Protein AF-A0A6C0BW76-F1 (afdb_monomer_lite)

Secondary structure (DSSP, 8-state):
-B-TTS-PBP-PPP-TTS-S-GGGTT-THHHHHHHHHHHHTTSS-HHHHHHHHHHHHHHHTT--TTHHHHSHHHHHHHHHHHHS---S-S-S-S-HHHHHHHHTTHHHHHHHHHHT----S-GGGTTTTS----HHHHHHHHHHHHHHHS--

Foldseek 3Di:
DQDPVDRDDQWAPFDPVQPAPRVCRGPPVVVLLVVLLVLQVVDPDCVLNVLSVVLSVVQRVVDDPVCCVVSVVSSVVSVCSRPDDDDPPDDPDPCVPVVVVVVVCVVVVVVVVVVPDDDDPCVVVCVVVDDDDPPVNVVVVVVVVVVVVVPD

Sequence (152 aa):
MLSKRKKEGCFCERRSFAPVLDKYQMDIIWMVWELLLLECKKDEKHIKSEIMNSLLSIFCIKYTSGLKKKRRYLLYFGITLLTETVDLNVDILNDKDAIHKIIGKIDVVYKDVKKNEISPATDYLFDGRTAPKSNLDKTIERLDALNKMSGE

Structure (mmCIF, N/CA/C/O backbone):
data_AF-A0A6C0BW76-F1
#
_entry.id   AF-A0A6C0BW76-F1
#
loop_
_atom_site.group_PDB
_atom_site.id
_atom_site.type_symbol
_atom_site.label_atom_id
_atom_site.label_alt_id
_atom_site.label_comp_id
_atom_site.label_asym_id
_atom_site.label_entity_id
_atom_site.label_seq_id
_atom_site.pdbx_PDB_ins_code
_atom_site.Cartn_x
_atom_site.Cartn_y
_atom_site.Cartn_z
_atom_site.occupancy
_atom_site.B_iso_or_equiv
_atom_site.auth_seq_id
_atom_site.auth_comp_id
_atom_site.auth_asym_id
_atom_site.auth_atom_id
_atom_site.pdbx_PDB_model_num
ATOM 1 N N . MET A 1 1 ? 17.308 -7.483 -9.539 1.00 46.56 1 MET A N 1
ATOM 2 C CA . MET A 1 1 ? 17.979 -8.750 -9.897 1.00 46.56 1 MET A CA 1
ATOM 3 C C . MET A 1 1 ? 19.419 -8.402 -10.235 1.00 46.56 1 MET A C 1
ATOM 5 O O . MET A 1 1 ? 19.619 -7.347 -10.818 1.00 46.56 1 MET A O 1
ATOM 9 N N . LEU A 1 2 ? 20.403 -9.202 -9.822 1.00 40.81 2 LEU A N 1
ATOM 10 C CA . LEU A 1 2 ? 21.796 -9.024 -10.248 1.00 40.81 2 LEU A CA 1
ATOM 11 C C . LEU A 1 2 ? 21.975 -9.737 -11.589 1.00 40.81 2 LEU A C 1
ATOM 13 O O . LEU A 1 2 ? 21.645 -10.921 -11.700 1.00 40.81 2 LEU A O 1
ATOM 17 N N . SER A 1 3 ? 22.480 -9.034 -12.598 1.00 49.66 3 SER A N 1
ATOM 18 C CA . SER A 1 3 ? 22.890 -9.662 -13.851 1.00 49.66 3 SER A CA 1
ATOM 19 C C . SER A 1 3 ? 24.070 -10.587 -13.560 1.00 49.66 3 SER A C 1
ATOM 21 O O . SER A 1 3 ? 25.145 -10.140 -13.186 1.00 49.66 3 SER A O 1
ATOM 23 N N . LYS A 1 4 ? 23.900 -11.902 -13.729 1.00 53.41 4 LYS A N 1
ATOM 24 C CA . LYS A 1 4 ? 24.956 -12.892 -13.429 1.00 53.41 4 LYS A CA 1
ATOM 25 C C . LYS A 1 4 ? 26.251 -12.694 -14.239 1.00 53.41 4 LYS A C 1
ATOM 27 O O . LYS A 1 4 ? 27.268 -13.269 -13.879 1.00 53.41 4 LYS A O 1
ATOM 32 N N . ARG A 1 5 ? 26.216 -11.901 -15.320 1.00 57.00 5 ARG A N 1
ATOM 33 C CA . ARG A 1 5 ? 27.354 -11.674 -16.231 1.00 57.00 5 ARG A CA 1
ATOM 34 C C . ARG A 1 5 ? 28.172 -10.415 -15.928 1.00 57.00 5 ARG A C 1
ATOM 36 O O . ARG A 1 5 ? 29.338 -10.365 -16.287 1.00 57.00 5 ARG A O 1
ATOM 43 N N . LYS A 1 6 ? 27.588 -9.418 -15.261 1.00 56.09 6 LYS A N 1
ATOM 44 C CA . LYS A 1 6 ? 28.263 -8.191 -14.821 1.00 56.09 6 LYS A CA 1
ATOM 45 C C . LYS A 1 6 ? 27.702 -7.865 -13.449 1.00 56.09 6 LYS A C 1
ATOM 47 O O . LYS A 1 6 ? 26.490 -7.725 -13.332 1.00 56.09 6 LYS A O 1
ATOM 52 N N . LYS A 1 7 ? 28.547 -7.782 -12.417 1.00 56.03 7 LYS A N 1
ATOM 53 C CA . LYS A 1 7 ? 28.171 -7.487 -11.016 1.00 56.03 7 LYS A CA 1
ATOM 54 C C . LYS A 1 7 ? 27.616 -6.057 -10.824 1.00 56.03 7 LYS A C 1
ATOM 56 O O . LYS A 1 7 ? 27.829 -5.436 -9.792 1.00 56.03 7 LYS A O 1
ATOM 61 N N . GLU A 1 8 ? 26.926 -5.524 -11.819 1.00 64.62 8 GLU A N 1
ATOM 62 C CA . GLU A 1 8 ? 26.315 -4.209 -11.828 1.00 64.62 8 GLU A CA 1
ATOM 63 C C . GLU A 1 8 ? 24.866 -4.328 -11.342 1.00 64.62 8 GLU A C 1
ATOM 65 O O . GLU A 1 8 ? 24.138 -5.278 -11.666 1.00 64.62 8 GLU A O 1
ATOM 70 N N . GLY A 1 9 ? 24.452 -3.371 -10.512 1.00 66.31 9 GLY A N 1
ATOM 71 C CA . GLY A 1 9 ? 23.060 -3.242 -10.108 1.00 66.31 9 GLY A CA 1
ATOM 72 C C . GLY A 1 9 ? 22.211 -2.865 -11.319 1.00 66.31 9 GLY A C 1
ATOM 73 O O . GLY A 1 9 ? 22.529 -1.919 -12.030 1.00 66.31 9 GLY A O 1
ATOM 74 N N . CYS A 1 10 ? 21.138 -3.612 -11.568 1.00 74.81 10 CYS A N 1
ATOM 75 C CA . CYS A 1 10 ? 20.168 -3.247 -12.592 1.00 74.81 10 CYS A CA 1
ATOM 76 C C . CYS A 1 10 ? 19.144 -2.285 -11.973 1.00 74.81 10 CYS A C 1
ATOM 78 O O . CYS A 1 10 ? 18.426 -2.654 -11.036 1.00 74.81 10 CYS A O 1
ATOM 80 N N . PHE A 1 11 ? 19.125 -1.060 -12.491 1.00 84.38 11 PHE A N 1
ATOM 81 C CA . PHE A 1 11 ? 18.262 0.039 -12.073 1.00 84.38 11 PHE A CA 1
ATOM 82 C C . PHE A 1 11 ? 17.429 0.505 -13.269 1.00 84.38 11 PHE A C 1
ATOM 84 O O . PHE A 1 11 ? 17.883 0.408 -14.409 1.00 84.38 11 PHE A O 1
ATOM 91 N N . CYS A 1 12 ? 16.216 0.986 -13.018 1.00 86.81 12 CYS A N 1
ATOM 92 C CA . CYS A 1 12 ? 15.404 1.664 -14.026 1.00 86.81 12 CYS A CA 1
ATOM 93 C C . CYS A 1 12 ? 15.541 3.188 -13.901 1.00 86.81 12 CYS A C 1
ATOM 95 O O . CYS A 1 12 ? 16.141 3.696 -12.951 1.00 86.81 12 CYS A O 1
ATOM 97 N N . GLU A 1 13 ? 14.953 3.918 -14.849 1.00 90.19 13 GLU A N 1
ATOM 98 C CA . GLU A 1 13 ? 14.753 5.360 -14.715 1.00 90.19 13 GLU A CA 1
ATOM 99 C C . GLU A 1 13 ? 13.935 5.680 -13.453 1.00 90.19 13 GLU A C 1
ATOM 101 O O . GLU A 1 13 ? 13.141 4.862 -12.973 1.00 90.19 13 GLU A O 1
ATOM 106 N N . ARG A 1 14 ? 14.157 6.870 -12.890 1.00 92.00 14 ARG A N 1
ATOM 107 C CA . ARG A 1 14 ? 13.476 7.327 -11.681 1.00 92.00 14 ARG A CA 1
ATOM 108 C C . ARG A 1 14 ? 11.967 7.406 -11.916 1.00 92.00 14 ARG A C 1
ATOM 110 O O . ARG A 1 14 ? 11.502 8.112 -12.804 1.00 92.00 14 ARG A O 1
ATOM 117 N N . ARG A 1 15 ? 11.196 6.726 -11.068 1.00 90.62 15 ARG A N 1
ATOM 118 C CA . ARG A 1 15 ? 9.729 6.744 -11.107 1.00 90.62 15 ARG A CA 1
ATOM 119 C C . ARG A 1 15 ? 9.172 7.605 -9.972 1.00 90.62 15 ARG A C 1
ATOM 121 O O . ARG A 1 15 ? 9.135 7.169 -8.825 1.00 90.62 15 ARG A O 1
ATOM 128 N N . SER A 1 16 ? 8.734 8.821 -10.299 1.00 90.25 16 SER A N 1
ATOM 129 C CA . SER A 1 16 ? 8.226 9.810 -9.331 1.00 90.25 16 SER A CA 1
ATOM 130 C C . SER A 1 16 ? 6.883 9.438 -8.698 1.00 90.25 16 SER A C 1
ATOM 132 O O . SER A 1 16 ? 6.561 9.933 -7.624 1.00 90.25 16 SER A O 1
ATOM 134 N N . PHE A 1 17 ? 6.110 8.546 -9.326 1.00 91.25 17 PHE A N 1
ATOM 135 C CA . PHE A 1 17 ? 4.819 8.107 -8.791 1.00 91.25 17 PHE A CA 1
ATOM 136 C C . PHE A 1 17 ? 4.949 7.243 -7.526 1.00 91.25 17 PHE A C 1
ATOM 138 O O . PHE A 1 17 ? 3.969 7.075 -6.807 1.00 91.25 17 PHE A O 1
ATOM 145 N N . ALA A 1 18 ? 6.122 6.657 -7.258 1.00 91.19 18 ALA A N 1
ATOM 146 C CA . ALA A 1 18 ? 6.340 5.811 -6.093 1.00 91.19 18 ALA A CA 1
ATOM 147 C C . ALA A 1 18 ? 6.662 6.682 -4.859 1.00 91.19 18 ALA A C 1
ATOM 149 O O . ALA A 1 18 ? 7.736 7.291 -4.826 1.00 91.19 18 ALA A O 1
ATOM 150 N N . PRO A 1 19 ? 5.805 6.715 -3.815 1.00 90.69 19 PRO A N 1
ATOM 151 C CA . PRO A 1 19 ? 6.026 7.515 -2.608 1.00 90.69 19 PRO A CA 1
ATOM 152 C C . PRO A 1 19 ? 7.055 6.848 -1.679 1.00 90.69 19 PRO A C 1
ATOM 154 O O . PRO A 1 19 ? 6.754 6.397 -0.574 1.00 90.69 19 PRO A O 1
ATOM 157 N N . VAL A 1 20 ? 8.291 6.725 -2.155 1.00 93.38 20 VAL A N 1
ATOM 158 C CA . VAL A 1 20 ? 9.423 6.124 -1.442 1.00 93.38 20 VAL A CA 1
ATOM 159 C C . VAL A 1 20 ? 10.623 7.062 -1.478 1.00 93.38 20 VAL A C 1
ATOM 161 O O . VAL A 1 20 ? 10.703 7.954 -2.321 1.00 93.38 20 VAL A O 1
ATOM 164 N N . LEU A 1 21 ? 11.589 6.826 -0.585 1.00 91.88 21 LEU A N 1
ATOM 165 C CA . LEU A 1 21 ? 12.857 7.557 -0.591 1.00 91.88 21 LEU A CA 1
ATOM 166 C C . LEU A 1 21 ? 13.533 7.472 -1.965 1.00 91.88 21 LEU A C 1
ATOM 168 O O . LEU A 1 21 ? 13.598 6.393 -2.555 1.00 91.88 21 LEU A O 1
ATOM 172 N N . ASP A 1 22 ? 14.124 8.576 -2.408 1.00 90.81 22 ASP A N 1
ATOM 173 C CA . ASP A 1 22 ? 14.795 8.749 -3.702 1.00 90.81 22 ASP A CA 1
ATOM 174 C C . ASP A 1 22 ? 15.709 7.596 -4.116 1.00 90.81 22 ASP A C 1
ATOM 176 O O . ASP A 1 22 ? 15.642 7.111 -5.245 1.00 90.81 22 ASP A O 1
ATOM 180 N N . LYS A 1 23 ? 16.513 7.089 -3.175 1.00 90.75 23 LYS A N 1
ATOM 181 C CA . LYS A 1 23 ? 17.428 5.957 -3.402 1.00 90.75 23 LYS A CA 1
ATOM 182 C C . LYS A 1 23 ? 16.734 4.667 -3.851 1.00 90.75 23 LYS A C 1
ATOM 184 O O . LYS A 1 23 ? 17.396 3.761 -4.346 1.00 90.75 23 LYS A O 1
ATOM 189 N N . TYR A 1 24 ? 15.426 4.554 -3.638 1.00 92.56 24 TYR A N 1
ATOM 190 C CA . TYR A 1 24 ? 14.629 3.392 -4.005 1.00 92.56 24 TYR A CA 1
ATOM 191 C C . TYR A 1 24 ? 13.785 3.608 -5.257 1.00 92.56 24 TYR A C 1
ATOM 193 O O . TYR A 1 24 ? 13.293 2.618 -5.785 1.00 92.56 24 TYR A O 1
ATOM 201 N N . GLN A 1 25 ? 13.634 4.833 -5.770 1.00 92.81 25 GLN A N 1
ATOM 202 C CA . GLN A 1 25 ? 12.772 5.145 -6.927 1.00 92.81 25 GLN A CA 1
ATOM 203 C C . GLN A 1 25 ? 13.278 4.567 -8.262 1.00 92.81 25 GLN A C 1
ATOM 205 O O . GLN A 1 25 ? 12.565 4.609 -9.260 1.00 92.81 25 GLN A O 1
ATOM 210 N N . MET A 1 26 ? 14.495 4.019 -8.280 1.00 91.88 26 MET A N 1
ATOM 211 C CA . MET A 1 26 ? 15.120 3.378 -9.445 1.00 91.88 26 MET A CA 1
ATOM 212 C C . MET A 1 26 ? 15.085 1.838 -9.377 1.00 91.88 26 MET A C 1
ATOM 214 O O . MET A 1 26 ? 15.721 1.155 -10.181 1.00 91.88 26 MET A O 1
ATOM 218 N N . ASP A 1 27 ? 14.370 1.252 -8.408 1.00 91.44 27 ASP A N 1
ATOM 219 C CA . ASP A 1 27 ? 14.166 -0.198 -8.356 1.00 91.44 27 ASP A CA 1
ATOM 220 C C . ASP A 1 27 ? 13.271 -0.660 -9.529 1.00 91.44 27 ASP A C 1
ATOM 222 O O . ASP A 1 27 ? 12.145 -0.203 -9.686 1.00 91.44 27 ASP A O 1
ATOM 226 N N . ILE A 1 28 ? 13.710 -1.680 -10.278 1.00 91.56 28 ILE A N 1
ATOM 227 C CA . ILE A 1 28 ? 12.986 -2.295 -11.421 1.00 91.56 28 ILE A CA 1
ATOM 228 C C . ILE A 1 28 ? 11.513 -2.623 -11.135 1.00 91.56 28 ILE A C 1
ATOM 230 O O . ILE A 1 28 ? 10.692 -2.657 -12.047 1.00 91.56 28 ILE A O 1
ATOM 234 N N . ILE A 1 29 ? 11.170 -2.893 -9.873 1.00 92.94 29 ILE A N 1
ATOM 235 C CA . ILE A 1 29 ? 9.804 -3.234 -9.470 1.00 92.94 29 ILE A CA 1
ATOM 236 C C . ILE A 1 29 ? 8.795 -2.146 -9.844 1.00 92.94 29 ILE A C 1
ATOM 238 O O . ILE A 1 29 ? 7.631 -2.455 -10.078 1.00 92.94 29 ILE A O 1
ATOM 242 N N . TRP A 1 30 ? 9.241 -0.894 -9.957 1.00 94.38 30 TRP A N 1
ATOM 243 C CA . TRP A 1 30 ? 8.384 0.212 -10.359 1.00 94.38 30 TRP A CA 1
ATOM 244 C C . TRP A 1 30 ? 7.956 0.133 -11.821 1.00 94.38 30 TRP A C 1
ATOM 246 O O . TRP A 1 30 ? 6.873 0.601 -12.131 1.00 94.38 30 TRP A O 1
ATOM 256 N N . MET A 1 31 ? 8.720 -0.524 -12.702 1.00 93.56 31 MET A N 1
ATOM 257 C CA . MET A 1 31 ? 8.242 -0.800 -14.065 1.00 93.56 31 MET A CA 1
ATOM 258 C C . MET A 1 31 ? 7.045 -1.754 -14.048 1.00 93.56 31 MET A C 1
ATOM 260 O O . MET A 1 31 ? 6.089 -1.563 -14.787 1.00 93.56 31 MET A O 1
ATOM 264 N N . VAL A 1 32 ? 7.065 -2.754 -13.161 1.00 94.06 32 VAL A N 1
ATOM 265 C CA . VAL A 1 32 ? 5.928 -3.671 -12.992 1.00 94.06 32 VAL A CA 1
ATOM 266 C C . VAL A 1 32 ? 4.716 -2.913 -12.453 1.00 94.06 32 VAL A C 1
ATOM 268 O O . VAL A 1 32 ? 3.623 -3.055 -12.987 1.00 94.06 32 VAL A O 1
ATOM 271 N N . TRP A 1 33 ? 4.910 -2.071 -11.435 1.00 95.44 33 TRP A N 1
ATOM 272 C CA . TRP A 1 33 ? 3.833 -1.239 -10.891 1.00 95.44 33 TRP A CA 1
ATOM 273 C C . TRP A 1 33 ? 3.267 -0.253 -11.908 1.00 95.44 33 TRP A C 1
ATOM 275 O O . TRP A 1 33 ? 2.056 -0.083 -11.968 1.00 95.44 33 TRP A O 1
ATOM 285 N N . GLU A 1 34 ? 4.112 0.371 -12.723 1.00 94.31 34 GLU A N 1
ATOM 286 C CA . GLU A 1 34 ? 3.657 1.276 -13.774 1.00 94.31 34 GLU A CA 1
ATOM 287 C C . GLU A 1 34 ? 2.759 0.558 -14.783 1.00 94.31 34 GLU A C 1
ATOM 289 O O . GLU A 1 34 ? 1.699 1.078 -15.119 1.00 94.31 34 GLU A O 1
ATOM 294 N N . LEU A 1 35 ? 3.137 -0.651 -15.212 1.00 94.06 35 LEU A N 1
ATOM 295 C CA . LEU A 1 35 ? 2.304 -1.462 -16.101 1.00 94.06 35 LEU A CA 1
ATOM 296 C C . LEU A 1 35 ? 0.943 -1.779 -15.469 1.00 94.06 35 LEU A C 1
ATOM 298 O O . LEU A 1 35 ? -0.079 -1.613 -16.127 1.00 94.06 35 LEU A O 1
ATOM 302 N N . LEU A 1 36 ? 0.916 -2.171 -14.190 1.00 94.06 36 LEU A N 1
ATOM 303 C CA . LEU A 1 36 ? -0.336 -2.439 -13.472 1.00 94.06 36 LEU A CA 1
ATOM 304 C C . LEU A 1 36 ? -1.227 -1.190 -13.393 1.00 94.06 36 LEU A C 1
ATOM 306 O O . LEU A 1 36 ? -2.427 -1.269 -13.644 1.00 94.06 36 LEU A O 1
ATOM 310 N N . LEU A 1 37 ? -0.643 -0.028 -13.085 1.00 93.44 37 LEU A N 1
ATOM 311 C CA . LEU A 1 37 ? -1.373 1.240 -13.007 1.00 93.44 37 LEU A CA 1
ATOM 312 C C . LEU A 1 37 ? -1.892 1.696 -14.376 1.00 93.44 37 LEU A C 1
ATOM 314 O O . LEU A 1 37 ? -2.993 2.235 -14.462 1.00 93.44 37 LEU A O 1
ATOM 318 N N . LEU A 1 38 ? -1.116 1.496 -15.444 1.00 92.88 38 LEU A N 1
ATOM 319 C CA . LEU A 1 38 ? -1.539 1.795 -16.813 1.00 92.88 38 LEU A CA 1
ATOM 320 C C . LEU A 1 38 ? -2.688 0.891 -17.255 1.00 92.88 38 LEU A C 1
ATOM 322 O O . LEU A 1 38 ? -3.622 1.378 -17.886 1.00 92.88 38 LEU A O 1
ATOM 326 N N . GLU A 1 39 ? -2.650 -0.392 -16.900 1.00 91.56 39 GLU A N 1
ATOM 327 C CA . GLU A 1 39 ? -3.729 -1.318 -17.240 1.00 91.56 39 GLU A CA 1
ATOM 328 C C . GLU A 1 39 ? -5.023 -0.964 -16.496 1.00 91.56 39 GLU A C 1
ATOM 330 O O . GLU A 1 39 ? -6.086 -0.916 -17.110 1.00 91.56 39 GLU A O 1
ATOM 335 N N . CYS A 1 40 ? -4.938 -0.594 -15.211 1.00 89.38 40 CYS A N 1
ATOM 336 C CA . CYS A 1 40 ? -6.092 -0.105 -14.448 1.00 89.38 40 CYS A CA 1
ATOM 337 C C . CYS A 1 40 ? -6.748 1.137 -15.066 1.00 89.38 40 CYS A C 1
ATOM 339 O O . CYS A 1 40 ? -7.956 1.303 -14.930 1.00 89.38 40 CYS A O 1
ATOM 341 N N . LYS A 1 41 ? -5.983 2.009 -15.737 1.00 86.81 41 LYS A N 1
ATOM 342 C CA . LYS A 1 41 ? -6.522 3.224 -16.375 1.00 86.81 41 LYS A CA 1
ATOM 343 C C . LYS A 1 41 ? -7.375 2.945 -17.611 1.00 86.81 41 LYS A C 1
ATOM 345 O O . LYS A 1 41 ? -8.086 3.844 -18.047 1.00 86.81 41 LYS A O 1
ATOM 350 N N . LYS A 1 42 ? -7.280 1.749 -18.198 1.00 85.31 42 LYS A N 1
ATOM 351 C CA . LYS A 1 42 ? -8.103 1.357 -19.351 1.00 85.31 42 LYS A CA 1
ATOM 352 C C . LYS A 1 42 ? -9.513 0.934 -18.945 1.00 85.31 42 LYS A C 1
ATOM 354 O O . LYS A 1 42 ? -10.397 0.915 -19.792 1.00 85.31 42 LYS A O 1
ATOM 359 N N . ASP A 1 43 ? -9.701 0.555 -17.685 1.00 78.06 43 ASP A N 1
ATOM 360 C CA . ASP A 1 43 ? -10.975 0.066 -17.175 1.00 78.06 43 ASP A CA 1
ATOM 361 C C . ASP A 1 43 ? -11.861 1.259 -16.774 1.00 78.06 43 ASP A C 1
ATOM 363 O O . ASP A 1 43 ? -11.415 2.161 -16.064 1.00 78.06 43 ASP A O 1
ATOM 367 N N . GLU A 1 44 ? -13.126 1.279 -17.203 1.00 70.19 44 GLU A N 1
ATOM 368 C CA . GLU A 1 44 ? -14.061 2.374 -16.876 1.00 70.19 44 GLU A CA 1
ATOM 369 C C . GLU A 1 44 ? -14.427 2.392 -15.382 1.00 70.19 44 GLU A C 1
ATOM 371 O O . GLU A 1 44 ? -14.840 3.413 -14.826 1.00 70.19 44 GLU A O 1
ATOM 376 N N . LYS A 1 45 ? -14.271 1.251 -14.698 1.00 72.38 45 LYS A N 1
ATOM 377 C CA . LYS A 1 45 ? -14.639 1.095 -13.289 1.00 72.38 45 LYS A CA 1
ATOM 378 C C . LYS A 1 45 ? -13.559 1.661 -12.367 1.00 72.38 45 LYS A C 1
ATOM 380 O O . LYS A 1 45 ? -12.535 1.026 -12.112 1.00 72.38 45 LYS A O 1
ATOM 385 N N . HIS A 1 46 ? -13.874 2.789 -11.731 1.00 83.75 46 HIS A N 1
ATOM 386 C CA . HIS A 1 46 ? -13.007 3.477 -10.765 1.00 83.75 46 HIS A CA 1
ATOM 387 C C . HIS A 1 46 ? -12.533 2.593 -9.589 1.00 83.75 46 HIS A C 1
ATOM 389 O O . HIS A 1 46 ? -11.459 2.813 -9.032 1.00 83.75 46 HIS A O 1
ATOM 395 N N . ILE A 1 47 ? -13.298 1.553 -9.231 1.00 87.06 47 ILE A N 1
ATOM 396 C CA . ILE A 1 47 ? -13.016 0.688 -8.074 1.00 87.06 47 ILE A CA 1
ATOM 397 C C . ILE A 1 47 ? -11.664 -0.028 -8.202 1.00 87.06 47 ILE A C 1
ATOM 399 O O . ILE A 1 47 ? -10.894 -0.060 -7.242 1.00 87.06 47 ILE A O 1
ATOM 403 N N . LYS A 1 48 ? -11.330 -0.579 -9.378 1.00 88.44 48 LYS A N 1
ATOM 404 C CA . LYS A 1 48 ? -10.054 -1.297 -9.549 1.00 88.44 48 LYS A CA 1
ATOM 405 C C . LYS A 1 48 ? -8.854 -0.360 -9.419 1.00 88.44 48 LYS A C 1
ATOM 407 O O . LYS A 1 48 ? -7.849 -0.744 -8.825 1.00 88.44 48 LYS A O 1
ATOM 412 N N . SER A 1 49 ? -8.979 0.866 -9.929 1.00 91.06 49 SER A N 1
ATOM 413 C CA . SER A 1 49 ? -7.956 1.909 -9.800 1.00 91.06 49 SER A CA 1
ATOM 414 C C . SER A 1 49 ? -7.706 2.267 -8.330 1.00 91.06 49 SER A C 1
ATOM 416 O O . SER A 1 49 ? -6.560 2.281 -7.884 1.00 91.06 49 SER A O 1
ATOM 418 N N . GLU A 1 50 ? -8.770 2.452 -7.542 1.00 91.62 50 GLU A N 1
ATOM 419 C CA . GLU A 1 50 ? -8.676 2.729 -6.100 1.00 91.62 50 GLU A CA 1
ATOM 420 C C . GLU A 1 50 ? -7.997 1.602 -5.316 1.00 91.62 50 GLU A C 1
ATOM 422 O O . GLU A 1 50 ? -7.090 1.843 -4.509 1.00 91.62 50 GLU A O 1
ATOM 427 N N . ILE A 1 51 ? -8.375 0.351 -5.593 1.00 92.75 51 ILE A N 1
ATOM 428 C CA . ILE A 1 51 ? -7.733 -0.812 -4.974 1.00 92.75 51 ILE A CA 1
ATOM 429 C C . ILE A 1 51 ? -6.251 -0.858 -5.366 1.00 92.75 51 ILE A C 1
ATOM 431 O O . ILE A 1 51 ? -5.398 -1.045 -4.499 1.00 92.75 51 ILE A O 1
ATOM 435 N N . MET A 1 52 ? -5.914 -0.637 -6.639 1.00 94.44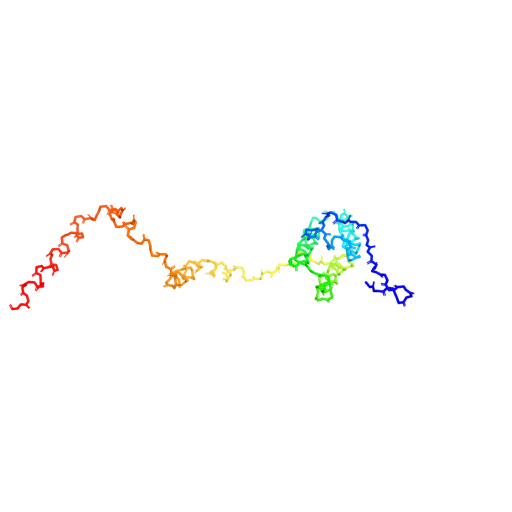 52 MET A N 1
ATOM 436 C CA . MET A 1 52 ? -4.526 -0.671 -7.108 1.00 94.44 52 MET A CA 1
ATOM 437 C C . MET A 1 52 ? -3.664 0.432 -6.476 1.00 94.44 52 MET A C 1
ATOM 439 O O . MET A 1 52 ? -2.547 0.157 -6.030 1.00 94.44 52 MET A O 1
ATOM 443 N N . ASN A 1 53 ? -4.185 1.655 -6.358 1.00 94.12 53 ASN A N 1
ATOM 444 C CA . ASN A 1 53 ? -3.504 2.758 -5.671 1.00 94.12 53 ASN A CA 1
ATOM 445 C C . ASN A 1 53 ? -3.308 2.460 -4.177 1.00 94.12 53 ASN A C 1
ATOM 447 O O . ASN A 1 53 ? -2.232 2.704 -3.622 1.00 94.12 53 ASN A O 1
ATOM 451 N N . SER A 1 54 ? -4.311 1.859 -3.534 1.00 95.06 54 SER A N 1
ATOM 452 C CA . SER A 1 54 ? -4.219 1.415 -2.140 1.00 95.06 54 SER A CA 1
ATOM 453 C C . SER A 1 54 ? -3.150 0.332 -1.961 1.00 95.06 54 SER A C 1
ATOM 455 O O . SER A 1 54 ? -2.331 0.407 -1.040 1.00 95.06 54 SER A O 1
ATOM 457 N N . LEU A 1 55 ? -3.086 -0.643 -2.874 1.00 95.81 55 LEU A N 1
ATOM 458 C CA . LEU A 1 55 ? -2.053 -1.680 -2.875 1.00 95.81 55 LEU A CA 1
ATOM 459 C C . LEU A 1 55 ? -0.654 -1.091 -3.063 1.00 95.81 55 LEU A C 1
ATOM 461 O O . LEU A 1 55 ? 0.270 -1.507 -2.358 1.00 95.81 55 LEU A O 1
ATOM 465 N N . LEU A 1 56 ? -0.493 -0.114 -3.961 1.00 95.94 56 LEU A N 1
ATOM 466 C CA . LEU A 1 56 ? 0.767 0.605 -4.142 1.00 95.94 56 LEU A CA 1
ATOM 467 C C . LEU A 1 56 ? 1.177 1.320 -2.850 1.00 95.94 56 LEU A C 1
ATOM 469 O O . LEU A 1 56 ? 2.318 1.177 -2.408 1.00 95.94 56 LEU A O 1
ATOM 473 N N . SER A 1 57 ? 0.251 2.036 -2.210 1.00 95.50 57 SER A N 1
ATOM 474 C CA . SER A 1 57 ? 0.509 2.730 -0.944 1.00 95.50 57 SER A CA 1
ATOM 475 C C . SER A 1 57 ? 1.013 1.758 0.129 1.00 95.50 57 SER A C 1
ATOM 477 O O . SER A 1 57 ? 2.099 1.953 0.686 1.00 95.50 57 SER A O 1
ATOM 479 N N . ILE A 1 58 ? 0.314 0.633 0.327 1.00 95.38 58 ILE A N 1
ATOM 480 C CA . ILE A 1 58 ? 0.725 -0.435 1.256 1.00 95.38 58 ILE A CA 1
ATOM 481 C C . ILE A 1 58 ? 2.097 -1.004 0.868 1.00 95.38 58 ILE A C 1
ATOM 483 O O . ILE A 1 58 ? 2.952 -1.259 1.729 1.00 95.38 58 ILE A O 1
ATOM 487 N N . PHE A 1 59 ? 2.346 -1.180 -0.430 1.00 95.94 59 PHE A N 1
ATOM 488 C CA . PHE A 1 59 ? 3.624 -1.657 -0.941 1.00 95.94 59 PHE A CA 1
ATOM 489 C C . PHE A 1 59 ? 4.774 -0.682 -0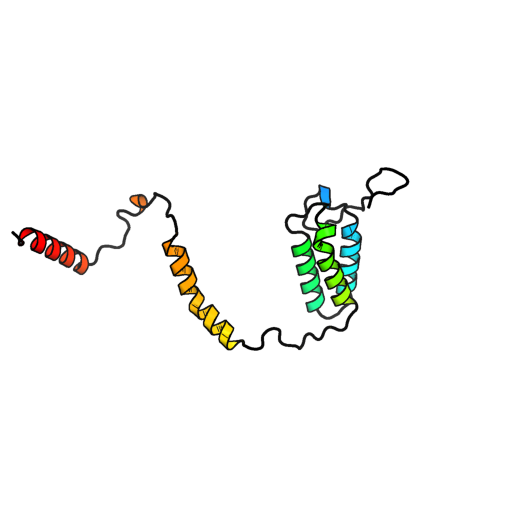.656 1.00 95.94 59 PHE A C 1
ATOM 491 O O . PHE A 1 59 ? 5.906 -1.134 -0.452 1.00 95.94 59 PHE A O 1
ATOM 498 N N . CYS A 1 60 ? 4.508 0.620 -0.570 1.00 95.44 60 CYS A N 1
ATOM 499 C CA . CYS A 1 60 ? 5.500 1.666 -0.321 1.00 95.44 60 CYS A CA 1
ATOM 500 C C . CYS A 1 60 ? 5.792 1.925 1.169 1.00 95.44 60 CYS A C 1
ATOM 502 O O . CYS A 1 60 ? 6.862 2.451 1.488 1.00 95.44 60 CYS A O 1
ATOM 504 N N . ILE A 1 61 ? 4.930 1.496 2.103 1.00 94.94 61 ILE A N 1
ATOM 505 C CA . ILE A 1 61 ? 5.123 1.720 3.553 1.00 94.94 61 ILE A CA 1
ATOM 506 C C . ILE A 1 61 ? 6.507 1.235 4.003 1.00 94.94 61 ILE A C 1
ATOM 508 O O . ILE A 1 61 ? 6.809 0.043 3.910 1.00 94.94 61 ILE A O 1
ATOM 512 N N . LYS A 1 62 ? 7.354 2.134 4.522 1.00 93.19 62 LYS A N 1
ATOM 513 C CA . LYS A 1 62 ? 8.724 1.819 4.988 1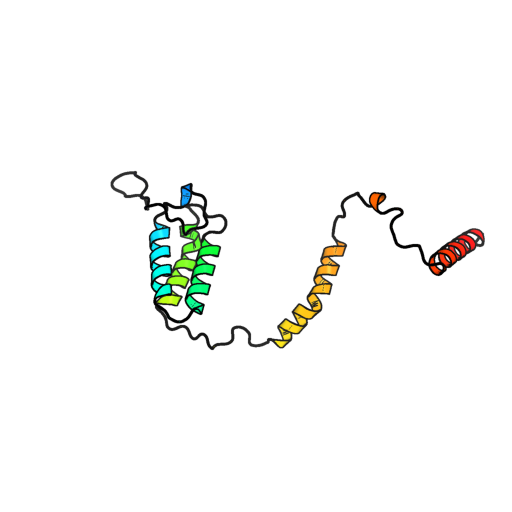.00 93.19 62 LYS A CA 1
ATOM 514 C C . LYS A 1 62 ? 9.534 1.001 3.961 1.00 93.19 62 LYS A C 1
ATOM 516 O O . LYS A 1 62 ? 10.241 0.064 4.336 1.00 93.19 62 LYS A O 1
ATOM 521 N N . TYR A 1 63 ? 9.381 1.297 2.665 1.00 94.56 63 TYR A N 1
ATOM 522 C CA . TYR A 1 63 ? 9.989 0.510 1.591 1.00 94.56 63 TYR A CA 1
ATOM 523 C C . TYR A 1 63 ? 11.518 0.435 1.708 1.00 94.56 63 TYR A C 1
ATOM 525 O O . TYR A 1 63 ? 12.203 1.419 1.973 1.00 94.56 63 TYR A O 1
ATOM 533 N N . THR A 1 64 ? 12.050 -0.758 1.448 1.00 93.19 64 THR A N 1
ATOM 534 C CA . THR A 1 64 ? 13.473 -1.033 1.251 1.00 93.19 64 THR A CA 1
ATOM 535 C C . THR A 1 64 ? 13.603 -2.075 0.147 1.00 93.19 64 THR A C 1
ATOM 537 O O . THR A 1 64 ? 12.692 -2.880 -0.074 1.00 93.19 64 THR A O 1
ATOM 540 N N . SER A 1 65 ? 14.757 -2.138 -0.515 1.00 87.38 65 SER A N 1
ATOM 541 C CA . SER A 1 65 ? 14.987 -3.068 -1.626 1.00 87.38 65 SER A CA 1
ATOM 542 C C . SER A 1 65 ? 14.796 -4.554 -1.267 1.00 87.38 65 SER A C 1
ATOM 544 O O . SER A 1 65 ? 14.634 -5.360 -2.180 1.00 87.38 65 SER A O 1
ATOM 546 N N . GLY A 1 66 ? 14.792 -4.945 0.014 1.00 87.94 66 GLY A N 1
ATOM 547 C CA . GLY A 1 66 ? 14.481 -6.314 0.451 1.00 87.94 66 GLY A CA 1
ATOM 548 C C . GLY A 1 66 ? 12.979 -6.620 0.554 1.00 87.94 66 GLY A C 1
ATOM 549 O O . GLY A 1 66 ? 12.569 -7.779 0.437 1.00 87.94 66 GLY A O 1
ATOM 550 N N . LEU A 1 67 ? 12.135 -5.597 0.734 1.00 90.94 67 LEU A N 1
ATOM 551 C CA . LEU A 1 67 ? 10.700 -5.772 0.979 1.00 90.94 67 LEU A CA 1
ATOM 552 C C . LEU A 1 67 ? 9.928 -6.220 -0.257 1.00 90.94 67 LEU A C 1
ATOM 554 O O . LEU A 1 67 ? 8.957 -6.957 -0.103 1.00 90.94 67 LEU A O 1
ATOM 558 N N . LYS A 1 68 ? 10.394 -5.902 -1.471 1.00 88.69 68 LYS A N 1
ATOM 559 C CA . LYS A 1 68 ? 9.762 -6.374 -2.717 1.00 88.69 68 LYS A CA 1
ATOM 560 C C . LYS A 1 68 ? 9.583 -7.898 -2.775 1.00 88.69 68 LYS A C 1
ATOM 562 O O . LYS A 1 68 ? 8.561 -8.372 -3.254 1.00 88.69 68 LYS A O 1
ATOM 567 N N . LYS A 1 69 ? 10.511 -8.684 -2.202 1.00 90.25 69 LYS A N 1
ATOM 568 C CA . LYS A 1 69 ? 10.385 -10.156 -2.129 1.00 90.25 69 LYS A CA 1
ATOM 569 C C . LYS A 1 69 ? 9.340 -10.611 -1.104 1.00 90.25 69 LYS A C 1
ATOM 571 O O . LYS A 1 69 ? 8.661 -11.614 -1.331 1.00 90.25 69 LYS A O 1
ATOM 576 N N . LYS A 1 70 ? 9.228 -9.892 0.020 1.00 92.19 70 LYS A N 1
ATOM 577 C CA . LYS A 1 70 ? 8.250 -10.172 1.085 1.00 92.19 70 LYS A CA 1
ATOM 578 C C . LYS A 1 70 ? 6.831 -9.765 0.671 1.00 92.19 70 LYS A C 1
ATOM 580 O O . LYS A 1 70 ? 5.883 -10.453 1.014 1.00 92.19 70 LYS A O 1
ATOM 585 N N . ARG A 1 71 ? 6.703 -8.693 -0.115 1.00 94.38 71 ARG A N 1
ATOM 586 C CA . ARG A 1 71 ? 5.433 -8.102 -0.566 1.00 94.38 71 ARG A CA 1
ATOM 587 C C . ARG A 1 71 ? 4.966 -8.579 -1.945 1.00 94.38 71 ARG A C 1
ATOM 589 O O . ARG A 1 71 ? 4.025 -8.016 -2.487 1.00 94.38 71 ARG A O 1
ATOM 596 N N . ARG A 1 72 ? 5.583 -9.625 -2.511 1.00 93.56 72 ARG A N 1
ATOM 597 C CA . ARG A 1 72 ? 5.228 -10.169 -3.839 1.00 93.56 72 ARG A CA 1
ATOM 598 C C . ARG A 1 72 ? 3.750 -10.548 -3.975 1.00 93.56 72 ARG A C 1
ATOM 600 O O . ARG A 1 72 ? 3.199 -10.446 -5.059 1.00 93.56 72 ARG A O 1
ATOM 607 N N . TYR A 1 73 ? 3.104 -10.933 -2.875 1.00 95.81 73 TYR A N 1
ATOM 608 C CA . TYR A 1 73 ? 1.690 -11.297 -2.877 1.00 95.81 73 TYR A CA 1
ATOM 609 C C . TYR A 1 73 ? 0.768 -10.114 -3.188 1.00 95.81 73 TYR A C 1
ATOM 611 O O . TYR A 1 73 ? -0.278 -10.325 -3.784 1.00 95.81 73 TYR A O 1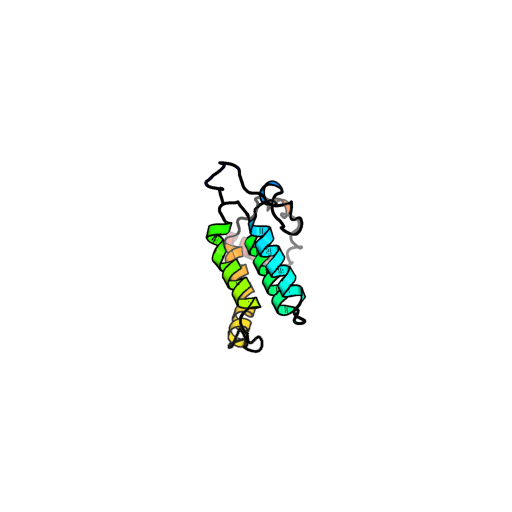
ATOM 619 N N . LEU A 1 74 ? 1.178 -8.875 -2.884 1.00 95.75 74 LEU A N 1
ATOM 620 C CA . LEU A 1 74 ? 0.426 -7.682 -3.292 1.00 95.75 74 LEU A CA 1
ATOM 621 C C . LEU A 1 74 ? 0.430 -7.516 -4.817 1.00 95.75 74 LEU A C 1
ATOM 623 O O . LEU A 1 74 ? -0.582 -7.138 -5.392 1.00 95.75 74 LEU A O 1
ATOM 627 N N . LEU A 1 75 ? 1.544 -7.853 -5.476 1.00 94.50 75 LEU A N 1
ATOM 628 C CA . LEU A 1 75 ? 1.628 -7.844 -6.939 1.00 94.50 75 LEU A CA 1
ATOM 629 C C . LEU A 1 75 ? 0.784 -8.959 -7.548 1.00 94.50 75 LEU A C 1
ATOM 631 O O . LEU A 1 75 ? 0.079 -8.717 -8.516 1.00 94.50 75 LEU A O 1
ATOM 635 N N . TYR A 1 76 ? 0.831 -10.165 -6.978 1.00 95.50 76 TYR A N 1
ATOM 636 C CA . TYR A 1 76 ? 0.001 -11.275 -7.453 1.00 95.50 76 TYR A CA 1
ATOM 637 C C . TYR A 1 76 ? -1.482 -10.945 -7.331 1.00 95.50 76 TYR A C 1
ATOM 639 O O . TYR A 1 76 ? -2.231 -11.159 -8.278 1.00 95.50 76 TYR A O 1
ATOM 647 N N . PHE A 1 77 ? -1.885 -10.344 -6.213 1.00 94.44 77 PHE A N 1
ATOM 648 C CA . PHE A 1 77 ? -3.247 -9.867 -6.033 1.00 94.44 77 PHE A CA 1
ATOM 649 C C . PHE A 1 77 ? -3.614 -8.777 -7.052 1.00 94.44 77 PHE A C 1
ATOM 651 O O . PHE A 1 77 ? -4.663 -8.870 -7.677 1.00 94.44 77 PHE A O 1
ATOM 658 N N . GLY A 1 78 ? -2.729 -7.806 -7.305 1.00 93.81 78 GLY A N 1
ATOM 659 C CA . GLY A 1 78 ? -2.946 -6.791 -8.343 1.00 93.81 78 GLY A CA 1
ATOM 660 C C . GLY A 1 78 ? -3.100 -7.379 -9.753 1.00 93.81 78 GLY A C 1
ATOM 661 O O . GLY A 1 78 ? -3.966 -6.947 -10.506 1.00 93.81 78 GLY A O 1
ATOM 662 N N . ILE A 1 79 ? -2.313 -8.400 -10.103 1.00 93.81 79 ILE A N 1
ATOM 663 C CA . ILE A 1 79 ? -2.442 -9.112 -11.386 1.00 93.81 79 ILE A CA 1
ATOM 664 C C . ILE A 1 79 ? -3.777 -9.861 -11.453 1.00 93.81 79 ILE A C 1
ATOM 666 O O . ILE A 1 79 ? -4.475 -9.777 -12.460 1.00 93.81 79 ILE A O 1
ATOM 670 N N . THR A 1 80 ? -4.148 -10.554 -10.377 1.00 93.44 80 THR A N 1
ATOM 671 C CA . THR A 1 80 ? -5.423 -11.286 -10.263 1.00 93.44 80 THR A CA 1
ATOM 672 C C . THR A 1 80 ? -6.603 -10.331 -10.463 1.00 93.44 80 THR A C 1
ATOM 674 O O . THR A 1 80 ? -7.477 -10.587 -11.279 1.00 93.44 80 THR A O 1
ATOM 677 N N . LEU A 1 81 ? -6.568 -9.159 -9.819 1.00 90.69 81 LEU A N 1
ATOM 678 C CA . LEU A 1 81 ? -7.594 -8.116 -9.936 1.00 90.69 81 LEU A CA 1
ATOM 679 C C . LEU A 1 81 ? -7.801 -7.610 -11.378 1.00 90.69 81 LEU A C 1
ATOM 681 O O . LEU A 1 81 ? -8.901 -7.184 -11.736 1.00 90.69 81 LEU A O 1
ATOM 685 N N . LEU A 1 82 ? -6.740 -7.615 -12.188 1.00 89.50 82 LEU A N 1
ATOM 686 C CA . LEU A 1 82 ? -6.769 -7.162 -13.579 1.00 89.50 82 LEU A CA 1
ATOM 687 C C . LEU A 1 82 ? -7.143 -8.267 -14.569 1.00 89.50 82 LEU A C 1
ATOM 689 O O . LEU A 1 82 ? -7.770 -7.980 -15.584 1.00 89.50 82 LEU A O 1
ATOM 693 N N . THR A 1 83 ? -6.730 -9.503 -14.299 1.00 90.88 83 THR A N 1
ATOM 694 C CA . THR A 1 83 ? -6.850 -10.624 -15.243 1.00 90.88 83 THR A CA 1
ATOM 695 C C . THR A 1 83 ? -8.079 -11.489 -15.002 1.00 90.88 83 THR A C 1
ATOM 697 O O . THR A 1 83 ? -8.573 -12.107 -15.942 1.00 90.88 83 THR A O 1
ATOM 700 N N . GLU A 1 84 ? -8.600 -11.514 -13.777 1.00 88.19 84 GLU A N 1
ATOM 701 C CA . GLU A 1 84 ? -9.765 -12.312 -13.412 1.00 88.19 84 GLU A CA 1
ATOM 702 C C . GLU A 1 84 ? -11.040 -11.464 -13.332 1.00 88.19 84 GLU A C 1
ATOM 704 O O . GLU A 1 84 ? -11.029 -10.257 -13.067 1.00 88.19 84 GLU A O 1
ATOM 709 N N . THR A 1 85 ? -12.182 -12.113 -13.554 1.00 82.06 85 THR A N 1
ATOM 710 C CA . THR A 1 85 ? -13.495 -11.495 -13.373 1.00 82.06 85 THR A CA 1
ATOM 711 C C . THR A 1 85 ? -13.837 -11.459 -11.888 1.00 82.06 85 THR A C 1
ATOM 713 O O . THR A 1 85 ? -14.190 -12.480 -11.302 1.00 82.06 85 THR A O 1
ATOM 716 N N . VAL A 1 86 ? -13.743 -10.277 -11.282 1.00 78.69 86 VAL A N 1
ATOM 717 C CA . VAL A 1 86 ? -14.136 -10.055 -9.885 1.00 78.69 86 VAL A CA 1
ATOM 718 C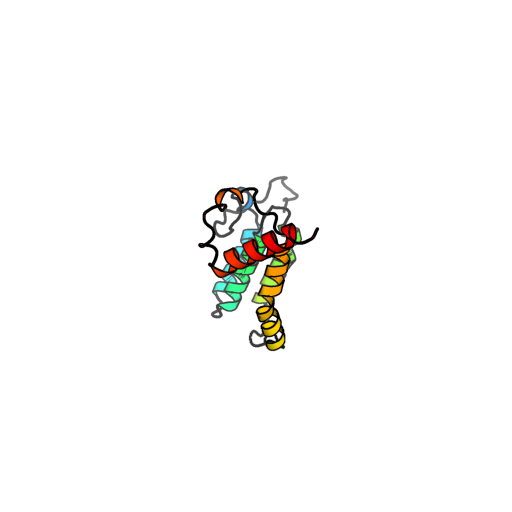 C . VAL A 1 86 ? -15.572 -9.542 -9.839 1.00 78.69 86 VAL A C 1
ATOM 720 O O . VAL A 1 86 ? -15.877 -8.498 -10.423 1.00 78.69 86 VAL A O 1
ATOM 723 N N . ASP A 1 87 ? -16.447 -10.261 -9.135 1.00 82.62 87 ASP A N 1
ATOM 724 C CA . ASP A 1 87 ? -17.787 -9.766 -8.825 1.00 82.62 87 ASP A CA 1
ATOM 725 C C . ASP A 1 87 ? -17.708 -8.762 -7.671 1.00 82.62 87 ASP A C 1
ATOM 727 O O . ASP A 1 87 ? -17.340 -9.099 -6.547 1.00 82.62 87 ASP A O 1
ATOM 731 N N . LEU A 1 88 ? -18.024 -7.505 -7.974 1.00 78.88 88 LEU A N 1
ATOM 732 C CA . LEU A 1 88 ? -18.004 -6.398 -7.017 1.00 78.88 88 LEU A CA 1
ATOM 733 C C . LEU A 1 88 ? -19.368 -6.178 -6.350 1.00 78.88 88 LEU A C 1
ATOM 735 O O . LEU A 1 88 ? -19.492 -5.277 -5.526 1.00 78.88 88 LEU A O 1
ATOM 739 N N . ASN A 1 89 ? -20.387 -6.965 -6.711 1.00 83.25 89 ASN A N 1
ATOM 740 C CA . ASN A 1 89 ? -21.728 -6.858 -6.133 1.00 83.25 89 ASN A CA 1
ATOM 741 C C . ASN A 1 89 ? -21.902 -7.728 -4.884 1.00 83.25 89 ASN A C 1
ATOM 743 O O . ASN A 1 89 ? -22.926 -7.642 -4.210 1.00 83.25 89 ASN A O 1
ATOM 747 N N . VAL A 1 90 ? -20.920 -8.579 -4.581 1.00 84.81 90 VAL A N 1
ATOM 748 C CA . VAL A 1 90 ? -20.926 -9.386 -3.366 1.00 84.81 90 VAL A CA 1
ATOM 749 C C . VAL A 1 90 ? -20.620 -8.478 -2.181 1.00 84.81 90 VAL A C 1
ATOM 751 O O . VAL A 1 90 ? -19.540 -7.892 -2.090 1.00 84.81 90 VAL A O 1
ATOM 754 N N . ASP A 1 91 ? -21.578 -8.374 -1.263 1.00 82.19 91 ASP A N 1
ATOM 755 C CA . ASP A 1 91 ? -21.411 -7.606 -0.035 1.00 82.19 91 ASP A CA 1
ATOM 756 C C . ASP A 1 91 ? -20.254 -8.185 0.797 1.00 82.19 91 ASP A C 1
ATOM 758 O O . ASP A 1 91 ? -20.207 -9.373 1.115 1.00 82.19 91 ASP A O 1
ATOM 762 N N . ILE A 1 92 ? -19.309 -7.322 1.180 1.00 81.94 92 ILE A N 1
ATOM 763 C CA . ILE A 1 92 ? -18.157 -7.704 2.016 1.00 81.94 92 ILE A CA 1
ATOM 764 C C . ILE A 1 92 ? -18.619 -8.096 3.431 1.00 81.94 92 ILE A C 1
ATOM 766 O O . ILE A 1 92 ? -17.971 -8.892 4.111 1.00 81.94 92 ILE A O 1
ATOM 770 N N . LEU A 1 93 ? -19.734 -7.519 3.892 1.00 81.81 93 LEU A N 1
ATOM 771 C CA . LEU A 1 93 ? -20.240 -7.649 5.254 1.00 81.81 93 LEU A CA 1
ATOM 772 C C . LEU A 1 93 ? -21.701 -8.093 5.236 1.00 81.81 93 LEU A C 1
ATOM 774 O O . LEU A 1 93 ? -22.578 -7.325 4.845 1.00 81.81 93 LEU A O 1
ATOM 778 N N . ASN A 1 94 ? -21.949 -9.302 5.736 1.00 82.31 94 ASN A N 1
ATOM 779 C CA . ASN A 1 94 ? -23.298 -9.856 5.846 1.00 82.31 94 ASN A CA 1
ATOM 780 C C . ASN A 1 94 ? -24.038 -9.363 7.101 1.00 82.31 94 ASN A C 1
ATOM 782 O O . ASN A 1 94 ? -25.238 -9.126 7.051 1.00 82.31 94 ASN A O 1
ATOM 786 N N . ASP A 1 95 ? -23.331 -9.177 8.222 1.00 84.19 95 ASP A N 1
ATOM 787 C CA . ASP A 1 95 ? -23.929 -8.800 9.511 1.00 84.19 95 ASP A CA 1
ATOM 788 C C . ASP A 1 95 ? -23.566 -7.356 9.892 1.00 84.19 95 ASP A C 1
ATOM 790 O O . ASP A 1 95 ? -22.696 -7.079 10.725 1.00 84.19 95 ASP A O 1
ATOM 794 N N . LYS A 1 96 ? -24.218 -6.408 9.211 1.00 85.94 96 LYS A N 1
ATOM 795 C CA . LYS A 1 96 ? -24.029 -4.965 9.440 1.00 85.94 96 LYS A CA 1
ATOM 796 C C . LYS A 1 96 ? -24.524 -4.543 10.833 1.00 85.94 96 LYS A C 1
ATOM 798 O O . LYS A 1 96 ? -23.963 -3.622 11.431 1.00 85.94 96 LYS A O 1
ATOM 803 N N . ASP A 1 97 ? -25.502 -5.254 11.392 1.00 88.06 97 ASP A N 1
ATOM 804 C CA . ASP A 1 97 ? -26.099 -4.947 12.695 1.00 88.06 97 ASP A CA 1
ATOM 805 C C . ASP A 1 97 ? -25.157 -5.258 13.859 1.00 88.06 97 ASP A C 1
ATOM 807 O O . ASP A 1 97 ? -25.029 -4.454 14.792 1.00 88.06 97 ASP A O 1
ATOM 811 N N . ALA A 1 98 ? -24.462 -6.398 13.818 1.00 86.44 98 ALA A N 1
ATOM 812 C CA . ALA A 1 98 ? -23.440 -6.718 14.811 1.00 86.44 98 ALA A CA 1
ATOM 813 C C . ALA A 1 98 ? -22.327 -5.658 14.831 1.00 86.44 98 ALA A C 1
ATOM 815 O O . ALA A 1 98 ? -21.903 -5.217 15.903 1.00 86.44 98 ALA A O 1
ATOM 816 N N . ILE A 1 99 ? -21.904 -5.187 13.655 1.00 86.06 99 ILE A N 1
ATOM 817 C CA . ILE A 1 99 ? -20.873 -4.152 13.522 1.00 86.06 99 ILE A CA 1
ATOM 818 C C . ILE A 1 99 ? -21.359 -2.821 14.092 1.00 86.06 99 ILE A C 1
ATOM 820 O O . ILE A 1 99 ? -20.645 -2.211 14.890 1.00 86.06 99 ILE A O 1
ATOM 824 N N . HIS A 1 100 ? -22.579 -2.391 13.768 1.00 88.62 100 HIS A N 1
ATOM 825 C CA . HIS A 1 100 ? -23.137 -1.161 14.334 1.00 88.62 100 HIS A CA 1
ATOM 826 C C . HIS A 1 100 ? -23.218 -1.202 15.864 1.00 88.62 100 HIS A C 1
ATOM 828 O O . HIS A 1 100 ? -22.877 -0.215 16.520 1.00 88.62 100 HIS A O 1
ATOM 834 N N . LYS A 1 101 ? -23.576 -2.351 16.452 1.00 87.94 101 LYS A N 1
ATOM 835 C CA . LYS A 1 101 ? -23.570 -2.535 17.914 1.00 87.94 101 LYS A CA 1
ATOM 836 C C . LYS A 1 101 ? -22.171 -2.415 18.520 1.00 87.94 101 LYS A C 1
ATOM 838 O O . LYS A 1 101 ? -22.039 -1.886 19.623 1.00 87.94 101 LYS A O 1
ATOM 843 N N . ILE A 1 102 ? -21.138 -2.904 17.833 1.00 84.81 102 ILE A N 1
ATOM 844 C CA . ILE A 1 102 ? -19.743 -2.795 18.285 1.00 84.81 102 ILE A CA 1
ATOM 845 C C . ILE A 1 102 ? -19.259 -1.346 18.177 1.00 84.81 102 ILE A C 1
ATOM 847 O O . ILE A 1 102 ? -18.700 -0.825 19.141 1.00 84.81 102 ILE A O 1
ATOM 851 N N . ILE A 1 103 ? -19.528 -0.675 17.052 1.00 87.88 103 ILE A N 1
ATOM 852 C CA . ILE A 1 103 ? -19.176 0.739 16.848 1.00 87.88 103 ILE A CA 1
ATOM 853 C C . ILE A 1 103 ? -19.838 1.609 17.920 1.00 87.88 103 ILE A C 1
ATOM 855 O O . ILE A 1 103 ? -19.172 2.445 18.522 1.00 87.88 103 ILE A O 1
ATOM 859 N N . GLY A 1 104 ? -21.110 1.359 18.244 1.00 89.25 104 GLY A N 1
ATOM 860 C CA . GLY A 1 104 ? -21.813 2.079 19.310 1.00 89.25 104 GLY A CA 1
ATOM 861 C C . GLY A 1 104 ? -21.223 1.879 20.714 1.00 89.25 104 GLY A C 1
ATOM 862 O O . GLY A 1 104 ? -21.516 2.657 21.615 1.00 89.25 104 GLY A O 1
ATOM 863 N N . LYS A 1 105 ? -20.380 0.860 20.923 1.00 88.25 105 LYS A N 1
ATOM 864 C CA . LYS A 1 105 ? -19.694 0.601 22.200 1.00 88.25 105 LYS A CA 1
ATOM 865 C C . LYS A 1 105 ? -18.247 1.094 22.226 1.00 88.25 105 LYS A C 1
ATOM 867 O O . LYS A 1 105 ? -17.571 0.891 23.236 1.00 88.25 105 LYS A O 1
ATOM 872 N N . ILE A 1 106 ? -17.758 1.742 21.167 1.00 87.88 106 ILE A N 1
ATOM 873 C CA . ILE A 1 106 ? -16.348 2.141 21.076 1.00 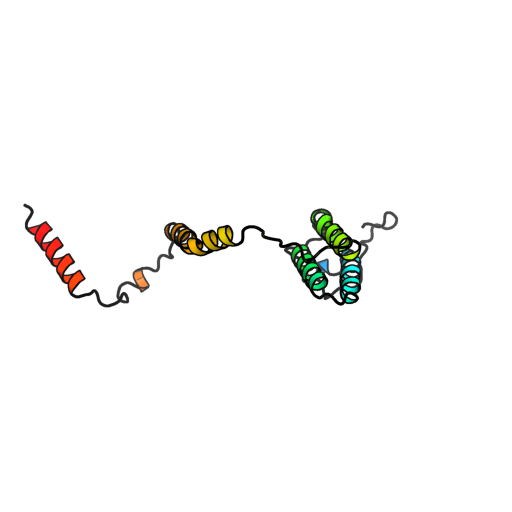87.88 106 ILE A CA 1
ATOM 874 C C . ILE A 1 106 ? -15.937 3.132 22.177 1.00 87.88 106 ILE A C 1
ATOM 876 O O . ILE A 1 106 ? -14.806 3.086 22.655 1.00 87.88 106 ILE A O 1
ATOM 880 N N . ASP A 1 107 ? -16.877 3.937 22.678 1.00 87.62 107 ASP A N 1
ATOM 881 C CA . ASP A 1 107 ? -16.659 4.845 23.812 1.00 87.62 107 ASP A CA 1
ATOM 882 C C . ASP A 1 107 ? -16.227 4.115 25.089 1.00 87.62 107 ASP A C 1
ATOM 884 O O . ASP A 1 107 ? -15.466 4.657 25.891 1.00 87.62 107 ASP A O 1
ATOM 888 N N . VAL A 1 108 ? -16.686 2.875 25.291 1.00 86.69 108 VAL A N 1
ATOM 889 C CA . VAL A 1 108 ? -16.276 2.050 26.437 1.00 86.69 108 VAL A CA 1
ATOM 890 C C . VAL A 1 108 ? -14.798 1.690 26.317 1.00 86.69 108 VAL A C 1
ATOM 892 O O . VAL A 1 108 ? -14.052 1.840 27.281 1.00 86.69 108 VAL A O 1
ATOM 895 N N . VAL A 1 109 ? -14.355 1.322 25.111 1.00 84.69 109 VAL A N 1
ATOM 896 C CA . VAL A 1 109 ? -12.946 1.018 24.825 1.00 84.69 109 VAL A CA 1
ATOM 897 C C . VAL A 1 109 ? -12.076 2.251 25.072 1.00 84.69 109 VAL A C 1
ATOM 899 O O . VAL A 1 109 ? -11.048 2.152 25.739 1.00 84.69 109 VAL A O 1
ATOM 902 N N . TYR A 1 110 ? -12.505 3.432 24.614 1.00 86.06 110 TYR A N 1
ATOM 903 C CA . TYR A 1 110 ? -11.777 4.677 24.879 1.00 86.06 110 TYR A CA 1
ATOM 904 C C . TYR A 1 110 ? -11.717 5.024 26.372 1.00 86.06 110 TYR A C 1
ATOM 906 O O . TYR A 1 110 ? -10.660 5.436 26.851 1.00 86.06 110 TYR A O 1
ATOM 914 N N . LYS A 1 111 ? -12.803 4.815 27.130 1.00 87.19 111 LYS A N 1
ATOM 915 C CA . LYS A 1 111 ? -12.805 4.993 28.594 1.00 87.19 111 LYS A CA 1
ATOM 916 C C . LYS A 1 111 ? -11.821 4.052 29.284 1.00 87.19 111 LYS A C 1
ATOM 918 O O . LYS A 1 111 ? -11.125 4.480 30.201 1.00 87.19 111 LYS A O 1
ATOM 923 N N . ASP A 1 112 ? -11.736 2.801 28.848 1.00 85.50 112 ASP A N 1
ATOM 924 C CA . ASP A 1 112 ? -10.816 1.823 29.432 1.00 85.50 112 ASP A CA 1
ATOM 925 C C . ASP A 1 112 ? -9.347 2.126 29.108 1.00 85.50 112 ASP A C 1
ATOM 927 O O . ASP A 1 112 ? -8.483 1.977 29.973 1.00 85.50 112 ASP A O 1
ATOM 931 N N . VAL A 1 113 ? -9.055 2.635 27.907 1.00 85.12 113 VAL A N 1
ATOM 932 C CA . VAL A 1 113 ? -7.713 3.133 27.561 1.00 85.12 113 VAL A CA 1
ATOM 933 C C . VAL A 1 113 ? -7.362 4.375 28.388 1.00 85.12 113 VAL A C 1
ATOM 935 O O . VAL A 1 113 ? -6.252 4.460 28.912 1.00 85.12 113 VAL A O 1
ATOM 938 N N . LYS A 1 114 ? -8.311 5.302 28.579 1.00 85.06 114 LYS A N 1
ATOM 939 C CA . LYS A 1 114 ? -8.112 6.541 29.351 1.00 85.06 114 LYS A CA 1
ATOM 940 C C . LYS A 1 114 ? -7.764 6.284 30.821 1.00 85.06 114 LYS A C 1
ATOM 942 O O . LYS A 1 114 ? -6.966 7.022 31.382 1.00 85.06 114 LYS A O 1
ATOM 947 N N . LYS A 1 115 ? -8.301 5.223 31.439 1.00 83.69 115 LYS A N 1
ATOM 948 C CA . LYS A 1 115 ? -7.960 4.833 32.826 1.00 83.69 115 LYS A CA 1
ATOM 949 C C . LYS A 1 115 ? -6.469 4.549 33.026 1.00 83.69 115 LYS A C 1
ATOM 951 O O . LYS A 1 115 ? -5.967 4.727 34.127 1.00 83.69 115 LYS A O 1
ATOM 956 N N . ASN A 1 116 ? -5.789 4.085 31.978 1.00 82.38 116 ASN A N 1
ATOM 957 C CA . ASN A 1 116 ? -4.368 3.742 32.004 1.00 82.38 116 ASN A CA 1
ATOM 958 C C . ASN A 1 116 ? -3.489 4.840 31.385 1.00 82.38 116 ASN A C 1
ATOM 960 O O . ASN A 1 116 ? -2.303 4.617 31.141 1.00 82.38 116 ASN A O 1
ATOM 964 N N . GLU A 1 117 ? -4.060 6.005 31.076 1.00 83.56 117 GLU A N 1
ATOM 965 C CA . GLU A 1 117 ? -3.296 7.130 30.560 1.00 83.56 117 GLU A CA 1
ATOM 966 C C . GLU A 1 117 ? -2.401 7.697 31.667 1.00 83.56 117 GLU A C 1
ATOM 968 O O . GLU A 1 117 ? -2.848 7.980 32.777 1.00 83.56 117 GLU A O 1
ATOM 973 N N . ILE A 1 118 ? -1.120 7.877 31.352 1.00 81.31 118 ILE A N 1
ATOM 974 C CA . ILE A 1 118 ? -0.184 8.579 32.224 1.00 81.31 118 ILE A CA 1
ATOM 975 C C . ILE A 1 118 ? -0.271 10.056 31.853 1.00 81.31 118 ILE A C 1
ATOM 977 O O . ILE A 1 118 ? 0.302 10.484 30.848 1.00 81.31 118 ILE A O 1
ATOM 981 N N . SER A 1 119 ? -1.019 10.823 32.644 1.00 72.94 119 SER A N 1
ATOM 982 C CA . SER A 1 119 ? -1.089 12.272 32.479 1.00 72.94 119 SER A CA 1
ATOM 983 C C . SER A 1 119 ? 0.300 12.894 32.668 1.00 72.94 119 SER A C 1
ATOM 985 O O . SER A 1 119 ? 1.037 12.491 33.576 1.00 72.94 119 SER A O 1
ATOM 987 N N . PRO A 1 120 ? 0.688 13.884 31.844 1.00 77.19 120 PRO A N 1
ATOM 988 C CA . PRO A 1 120 ? 1.857 14.703 32.127 1.00 77.19 120 PRO A CA 1
ATOM 989 C C . PRO A 1 120 ? 1.717 15.314 33.523 1.00 77.19 120 PRO A C 1
ATOM 991 O O . PRO A 1 120 ? 0.619 15.711 33.906 1.00 77.19 120 PRO A O 1
ATOM 994 N N . ALA A 1 121 ? 2.817 15.424 34.272 1.00 68.19 121 ALA A N 1
ATOM 995 C CA . ALA A 1 121 ? 2.834 16.075 35.581 1.00 68.19 121 ALA A CA 1
ATOM 996 C C . ALA A 1 121 ? 2.661 17.598 35.423 1.00 68.19 121 ALA A C 1
ATOM 998 O O . ALA A 1 121 ? 3.594 18.361 35.638 1.00 68.19 121 ALA A O 1
ATOM 999 N N . THR A 1 122 ? 1.487 18.031 34.967 1.00 72.88 122 THR A N 1
ATOM 1000 C CA . THR A 1 122 ? 1.075 19.422 34.733 1.00 72.88 122 THR A CA 1
ATOM 1001 C C . THR A 1 122 ? -0.240 19.743 35.441 1.00 72.88 122 THR A C 1
ATOM 1003 O O . THR A 1 122 ? -0.830 20.784 35.177 1.00 72.88 122 THR A O 1
ATOM 1006 N N . ASP A 1 123 ? -0.708 18.881 36.348 1.00 62.88 123 ASP A N 1
ATOM 1007 C CA . ASP A 1 123 ? -1.960 19.079 37.096 1.00 62.88 123 ASP A CA 1
ATOM 1008 C C . ASP A 1 123 ? -1.969 20.413 37.869 1.00 62.88 123 ASP A C 1
ATOM 1010 O O . ASP A 1 123 ? -2.993 21.090 37.950 1.00 62.88 123 ASP A O 1
ATOM 1014 N N . TYR A 1 124 ? -0.792 20.882 38.295 1.00 66.81 124 TYR A N 1
ATOM 1015 C CA . TYR A 1 124 ? -0.589 22.190 38.925 1.00 66.81 124 TYR A CA 1
ATOM 1016 C C . TYR A 1 124 ? -0.941 23.399 38.032 1.00 66.81 124 TYR A C 1
ATOM 1018 O O . TYR A 1 124 ? -1.137 24.495 38.549 1.00 66.81 124 TYR A O 1
ATOM 1026 N N . LEU A 1 125 ? -1.007 23.249 36.700 1.00 67.31 125 LEU A N 1
ATOM 1027 C CA . LEU A 1 125 ? -1.430 24.327 35.787 1.00 67.31 125 LEU A CA 1
ATOM 1028 C C . LEU A 1 125 ? -2.953 24.534 35.781 1.00 67.31 125 LEU A C 1
ATOM 1030 O O . LEU A 1 125 ? -3.427 25.577 35.311 1.00 67.31 125 LEU A O 1
ATOM 1034 N N . PHE A 1 126 ? -3.712 23.550 36.270 1.00 64.44 126 PHE A N 1
ATOM 1035 C CA . PHE A 1 126 ? -5.175 23.559 36.306 1.00 64.44 126 PHE A CA 1
ATOM 1036 C C . PHE A 1 126 ? -5.743 23.728 37.720 1.00 64.44 126 PHE A C 1
ATOM 1038 O O . PHE A 1 126 ? -6.929 24.050 37.853 1.00 64.44 126 PHE A O 1
ATOM 1045 N N . ASP A 1 127 ? -4.899 23.623 38.750 1.00 58.78 127 ASP A N 1
ATOM 1046 C CA . ASP A 1 127 ? -5.211 24.067 40.108 1.00 58.78 127 ASP A CA 1
ATOM 1047 C C . ASP A 1 127 ? -5.528 25.573 40.094 1.00 58.78 127 ASP A C 1
ATOM 1049 O O . ASP A 1 127 ? -4.665 26.431 39.912 1.00 58.78 127 ASP A O 1
ATOM 1053 N N . GLY A 1 128 ? -6.817 25.900 40.207 1.00 57.94 128 GLY A N 1
ATOM 1054 C CA . GLY A 1 128 ? -7.338 27.272 40.166 1.00 57.94 128 GLY A CA 1
ATOM 1055 C C . GLY A 1 128 ? -8.128 27.651 38.907 1.00 57.94 128 GLY A C 1
ATOM 1056 O O . GLY A 1 128 ? -8.696 28.743 38.874 1.00 57.94 128 GLY A O 1
ATOM 1057 N N . ARG A 1 129 ? -8.225 26.778 37.890 1.00 53.00 129 ARG A N 1
ATOM 1058 C CA . ARG A 1 129 ? -9.071 26.996 36.690 1.00 53.00 129 ARG A CA 1
ATOM 1059 C C . ARG A 1 129 ? -10.181 25.963 36.482 1.00 53.00 129 ARG A C 1
ATOM 1061 O O . ARG A 1 129 ? -10.904 26.041 35.491 1.00 53.00 129 ARG A O 1
ATOM 1068 N N . THR A 1 130 ? -10.366 25.020 37.400 1.00 52.22 130 THR A N 1
ATOM 1069 C CA . THR A 1 130 ? -11.597 24.221 37.449 1.00 52.22 130 THR A CA 1
ATOM 1070 C C . THR A 1 130 ? -12.774 25.136 37.785 1.00 52.22 130 THR A C 1
ATOM 1072 O O . THR A 1 130 ? -12.658 25.968 38.685 1.00 52.22 130 THR A O 1
ATOM 1075 N N . ALA A 1 131 ? -13.877 24.998 37.041 1.00 55.97 131 ALA A N 1
ATOM 1076 C CA . ALA A 1 131 ? -15.122 25.752 37.202 1.00 55.97 131 ALA A CA 1
ATOM 1077 C C . ALA A 1 131 ? -15.470 26.007 38.685 1.00 55.97 131 ALA A C 1
ATOM 1079 O O . ALA A 1 131 ? -15.196 25.141 39.521 1.00 55.97 131 ALA A O 1
ATOM 1080 N N . PRO A 1 132 ? -16.057 27.171 39.035 1.00 53.62 132 PRO A N 1
ATOM 1081 C CA . PRO A 1 132 ? -16.336 27.515 40.425 1.00 53.62 132 PRO A CA 1
ATOM 1082 C C . PRO A 1 132 ? -17.103 26.369 41.088 1.00 53.62 132 PRO A C 1
ATOM 1084 O O . PRO A 1 132 ? -18.216 26.066 40.662 1.00 53.62 132 PRO A O 1
ATOM 1087 N N . LYS A 1 133 ? -16.493 25.726 42.102 1.00 56.75 133 LYS A N 1
ATOM 1088 C CA . LYS A 1 133 ? -17.137 24.668 42.900 1.00 56.75 133 LYS A CA 1
ATOM 1089 C C . LYS A 1 133 ? -18.555 25.123 43.236 1.00 56.75 133 LYS A C 1
ATOM 1091 O O . LYS A 1 133 ? -18.721 26.232 43.770 1.00 56.75 133 LYS A O 1
ATOM 1096 N N . SER A 1 134 ? -19.547 24.295 42.908 1.00 62.59 134 SER A N 1
ATOM 1097 C CA . SER A 1 134 ? -20.946 24.595 43.197 1.00 62.59 134 SER A CA 1
ATOM 1098 C C . SER A 1 134 ? -21.091 24.867 44.694 1.00 62.59 134 SER A C 1
ATOM 1100 O O . SER A 1 134 ? -20.387 24.282 45.521 1.00 62.59 134 SER A O 1
ATOM 1102 N N . ASN A 1 135 ? -22.003 25.761 45.078 1.00 65.44 135 ASN A N 1
ATOM 1103 C CA . ASN A 1 135 ? -22.271 26.029 46.495 1.00 65.44 135 ASN A CA 1
ATOM 1104 C C . ASN A 1 135 ? -22.675 24.748 47.257 1.00 65.44 135 ASN A C 1
ATOM 1106 O O . ASN A 1 135 ? -22.457 24.661 48.465 1.00 65.44 135 ASN A O 1
ATOM 1110 N N . LEU A 1 136 ? -23.187 23.737 46.545 1.00 65.06 136 LEU A N 1
ATOM 1111 C CA . LEU A 1 136 ? -23.469 22.410 47.090 1.00 65.06 136 LEU A CA 1
ATOM 1112 C C . LEU A 1 136 ? -22.188 21.665 47.485 1.00 65.06 136 LEU A C 1
ATOM 1114 O O . LEU A 1 136 ? -22.096 21.206 48.619 1.00 65.06 136 LEU A O 1
ATOM 1118 N N . ASP A 1 137 ? -21.169 21.642 46.623 1.00 69.25 137 ASP A N 1
ATOM 1119 C CA . ASP A 1 137 ? -19.899 20.945 46.886 1.00 69.25 137 ASP A CA 1
ATOM 1120 C C . ASP A 1 137 ? -19.177 21.540 48.101 1.00 69.25 137 ASP A C 1
ATOM 1122 O O . ASP A 1 137 ? -18.642 20.821 48.943 1.00 69.25 137 ASP A O 1
ATOM 1126 N N . LYS A 1 138 ? -19.241 22.871 48.249 1.00 74.44 138 LYS A N 1
ATOM 1127 C CA . LYS A 1 138 ? -18.694 23.579 49.419 1.00 74.44 138 LYS A CA 1
ATOM 1128 C C . LYS A 1 138 ? -19.451 23.250 50.707 1.00 74.44 138 LYS A C 1
ATOM 1130 O O . LYS A 1 138 ? -18.858 23.257 51.783 1.00 74.44 138 LYS A O 1
ATOM 1135 N N . THR A 1 139 ? -20.759 23.009 50.616 1.00 73.06 139 THR A N 1
ATOM 1136 C CA . THR A 1 139 ? -21.582 22.634 51.777 1.00 73.06 139 THR A CA 1
ATOM 1137 C C . THR A 1 139 ? -21.285 21.201 52.212 1.00 73.06 139 THR A C 1
ATOM 1139 O O . THR A 1 139 ? -21.164 20.948 53.407 1.00 73.06 139 THR A O 1
ATOM 1142 N N . ILE A 1 140 ? -21.088 20.294 51.253 1.00 77.31 140 ILE A N 1
ATOM 1143 C CA . ILE A 1 140 ? -20.729 18.894 51.511 1.00 77.31 140 ILE A CA 1
ATOM 1144 C C . ILE A 1 140 ? -19.339 18.804 52.159 1.00 77.31 140 ILE A C 1
ATOM 1146 O O . ILE A 1 140 ? -19.211 18.184 53.210 1.00 77.31 140 ILE A O 1
ATOM 1150 N N . GLU A 1 141 ? -18.334 19.522 51.639 1.00 80.25 141 GLU A N 1
ATOM 1151 C CA . GLU A 1 141 ? -16.995 19.589 52.260 1.00 80.25 141 GLU A CA 1
ATOM 1152 C C . GLU A 1 141 ? -17.044 20.097 53.712 1.00 80.25 141 GLU A C 1
ATOM 1154 O O . GLU A 1 141 ? -16.327 19.594 54.577 1.00 80.25 141 GLU A O 1
ATOM 1159 N N . ARG A 1 142 ? -17.899 21.087 54.005 1.00 78.38 142 ARG A N 1
ATOM 1160 C CA . ARG A 1 142 ? -18.065 21.615 55.369 1.00 78.38 142 ARG A CA 1
ATOM 1161 C C . ARG A 1 142 ? -18.763 20.626 56.299 1.00 78.38 142 ARG A C 1
ATOM 1163 O O . ARG A 1 142 ? -18.364 20.529 57.455 1.00 78.38 142 ARG A O 1
ATOM 1170 N N . LEU A 1 143 ? -19.777 19.907 55.816 1.00 80.06 143 LEU A N 1
ATOM 1171 C CA . LEU A 1 143 ? -20.467 18.870 56.590 1.00 80.06 143 LEU A CA 1
ATOM 1172 C C . LEU A 1 143 ? -19.531 17.701 56.918 1.00 80.06 143 LEU A C 1
ATOM 1174 O O . LEU A 1 143 ? -19.512 17.244 58.058 1.00 80.06 143 LEU A O 1
ATOM 1178 N N . ASP A 1 144 ? -18.696 17.280 55.969 1.00 80.00 144 ASP A N 1
ATOM 1179 C CA . ASP A 1 144 ? -17.700 16.229 56.197 1.00 80.00 144 ASP A CA 1
ATOM 1180 C C . ASP A 1 144 ? -16.591 16.672 57.162 1.00 80.00 144 ASP A C 1
ATOM 1182 O O . ASP A 1 144 ? -16.149 15.888 58.005 1.00 80.00 144 ASP A O 1
ATOM 1186 N N . ALA A 1 145 ? -16.157 17.935 57.085 1.00 81.00 145 ALA A N 1
ATOM 1187 C CA . ALA A 1 145 ? -15.205 18.504 58.039 1.00 81.00 145 ALA A CA 1
ATOM 1188 C C . ALA A 1 145 ? -15.795 18.584 59.459 1.00 81.00 145 ALA A C 1
ATOM 1190 O O . ALA A 1 145 ? -15.118 18.231 60.424 1.00 81.00 145 ALA A O 1
ATOM 1191 N N . LEU A 1 146 ? -17.066 18.978 59.587 1.00 77.94 146 LEU A N 1
ATOM 1192 C CA . LEU A 1 146 ? -17.781 19.001 60.866 1.00 77.94 146 LEU A CA 1
ATOM 1193 C C . LEU A 1 146 ? -17.969 17.593 61.444 1.00 77.94 146 LEU A C 1
ATOM 1195 O O . LEU A 1 146 ? -17.719 17.394 62.630 1.00 77.94 146 LEU A O 1
ATOM 1199 N N . ASN A 1 147 ? -18.330 16.604 60.625 1.00 76.12 147 ASN A N 1
ATOM 1200 C CA . ASN A 1 147 ? -18.471 15.214 61.071 1.00 76.12 147 ASN A CA 1
ATOM 1201 C C . ASN A 1 147 ? -17.147 14.620 61.568 1.00 76.12 147 ASN A C 1
ATOM 1203 O O . ASN A 1 147 ? -17.141 13.879 62.545 1.00 76.12 147 ASN A O 1
ATOM 1207 N N . LYS A 1 148 ? -16.015 14.985 60.955 1.00 78.25 148 LYS A N 1
ATOM 1208 C CA . LYS A 1 148 ? -14.683 14.584 61.440 1.00 78.25 148 LYS A CA 1
ATOM 1209 C C . LYS A 1 148 ? -14.288 15.247 62.758 1.00 78.25 148 LYS A C 1
ATOM 1211 O O . LYS A 1 148 ? -13.535 14.651 63.513 1.00 78.25 148 LYS A O 1
ATOM 1216 N N . MET A 1 149 ? -14.781 16.453 63.033 1.00 69.50 149 MET A N 1
ATOM 1217 C CA . MET A 1 149 ? -14.536 17.155 64.300 1.00 69.50 149 MET A CA 1
ATOM 1218 C C . MET A 1 149 ? -15.503 16.745 65.419 1.00 69.50 149 MET A C 1
ATOM 1220 O O . MET A 1 149 ? -15.220 17.005 66.581 1.00 69.50 149 MET A O 1
ATOM 1224 N N . SER A 1 150 ? -16.637 16.132 65.073 1.00 65.56 150 SER A N 1
ATOM 1225 C CA . SER A 1 150 ? -17.689 15.718 66.018 1.00 65.56 150 SER A CA 1
ATOM 1226 C C . SER A 1 150 ? -17.615 14.227 66.381 1.00 65.56 150 SER A C 1
ATOM 1228 O O . SER A 1 150 ? -18.498 13.723 67.068 1.00 65.56 150 SER A O 1
ATOM 1230 N N . GLY A 1 151 ? -16.613 13.516 65.857 1.00 60.00 151 GLY A N 1
ATOM 1231 C CA . GLY A 1 151 ? -16.395 12.079 66.024 1.00 60.00 151 GLY A CA 1
ATOM 1232 C C . GLY A 1 151 ? -15.247 11.736 66.976 1.00 60.00 151 GLY A C 1
ATOM 1233 O O . GLY A 1 151 ? -14.450 10.863 66.638 1.00 60.00 151 GLY A O 1
ATOM 1234 N N . GLU A 1 152 ? -15.179 12.414 68.124 1.00 45.53 152 GLU A N 1
ATOM 1235 C CA . GLU A 1 152 ? -14.510 11.965 69.360 1.00 45.53 152 GLU A CA 1
ATOM 1236 C C . GLU A 1 152 ? -15.490 12.070 70.535 1.00 45.53 152 GLU A C 1
ATOM 1238 O O . GLU A 1 152 ? -16.208 13.096 70.613 1.00 45.53 152 GLU A O 1
#

pLDDT: mean 82.28, std 13.07, range [40.81, 95.94]

Organism: NCBI:txid1070528

Radius of gyration: 29.96 Å; chains: 1; bounding box: 54×40×89 Å